Protein AF-C5F1T0-F1 (afdb_monomer_lite)

pLDDT: mean 82.19, std 17.61, range [38.78, 97.38]

Organism: NCBI:txid537972

Secondary structure (DSSP, 8-state):
----S---------EEEE-SSPPTT-EEEEEEE-TTS-EEEEEEE-BTTEEEE---SPP-

Radius of gyration: 14.76 Å; chains: 1; bounding box: 30×37×31 Å

Sequence (60 aa):
ERLQEDSRHSSDVNLHIKTQGYNNGEEVEVRLESSNNQVLIVRGIIQDNQAVITNIFKDT

Foldseek 3Di:
DDDDDDDPDDDKDKDKDAADPDDFQDKDWDWDADPVRDTQIDIFTDDPRMGIGIRSDDDD

Structure (mmCIF, N/CA/C/O backbone):
data_AF-C5F1T0-F1
#
_entry.id   AF-C5F1T0-F1
#
loop_
_atom_site.group_PDB
_atom_site.id
_atom_site.type_symbol
_atom_site.label_atom_id
_atom_site.label_alt_id
_atom_site.label_comp_id
_atom_site.label_asym_id
_atom_site.label_entity_id
_atom_site.label_seq_id
_atom_site.pdbx_PDB_ins_code
_atom_site.Cartn_x
_atom_site.Cartn_y
_atom_site.Cartn_z
_atom_site.occupancy
_atom_site.B_iso_or_equiv
_atom_site.auth_seq_id
_atom_site.auth_comp_id
_atom_site.auth_asym_id
_atom_site.auth_atom_id
_atom_site.pdbx_PDB_model_num
ATOM 1 N N . GLU A 1 1 ? 6.524 -27.808 8.469 1.00 38.78 1 GLU A N 1
ATOM 2 C CA . GLU A 1 1 ? 6.027 -28.372 7.197 1.00 38.78 1 GLU A CA 1
ATOM 3 C C . GLU A 1 1 ? 6.896 -27.877 6.054 1.00 38.78 1 GLU A C 1
ATOM 5 O O . GLU A 1 1 ? 7.372 -26.750 6.120 1.00 38.78 1 GLU A O 1
ATOM 10 N N . ARG A 1 2 ? 7.168 -28.727 5.060 1.00 46.84 2 ARG A N 1
ATOM 11 C CA . ARG A 1 2 ? 7.881 -28.353 3.832 1.00 46.84 2 ARG A CA 1
ATOM 12 C C . ARG A 1 2 ? 6.821 -28.072 2.771 1.00 46.84 2 ARG A C 1
ATOM 14 O O . ARG A 1 2 ? 6.060 -28.977 2.440 1.00 46.84 2 ARG A O 1
ATOM 21 N N . LEU A 1 3 ? 6.739 -26.828 2.309 1.00 46.69 3 LEU A N 1
ATOM 22 C CA . LEU A 1 3 ? 5.816 -26.430 1.247 1.00 46.69 3 LEU A CA 1
ATOM 23 C C . LEU A 1 3 ? 6.327 -26.985 -0.089 1.00 46.69 3 LEU A C 1
ATOM 25 O O . LEU A 1 3 ? 7.521 -26.917 -0.377 1.00 46.69 3 LEU A O 1
ATOM 29 N N . GLN A 1 4 ? 5.419 -27.628 -0.819 1.00 50.25 4 GLN A N 1
ATOM 30 C CA . GLN A 1 4 ? 5.689 -28.450 -1.996 1.00 50.25 4 GLN A CA 1
ATOM 31 C C . GLN A 1 4 ? 6.041 -27.624 -3.243 1.00 50.25 4 GLN A C 1
ATOM 33 O O . GLN A 1 4 ? 5.681 -26.457 -3.376 1.00 50.25 4 GLN A O 1
ATOM 38 N N . GLU A 1 5 ? 6.766 -28.296 -4.133 1.00 50.56 5 GLU A N 1
ATOM 39 C CA . GLU A 1 5 ? 7.586 -27.808 -5.241 1.00 50.56 5 GLU A CA 1
ATOM 40 C C . GLU A 1 5 ? 6.835 -27.492 -6.551 1.00 50.56 5 GLU A C 1
ATOM 42 O O . GLU A 1 5 ? 7.327 -27.875 -7.602 1.00 50.56 5 GLU A O 1
ATOM 47 N N . ASP A 1 6 ? 5.714 -26.763 -6.563 1.00 49.62 6 ASP A N 1
ATOM 48 C CA . ASP A 1 6 ? 5.079 -26.386 -7.847 1.00 49.62 6 ASP A CA 1
ATOM 49 C C . ASP A 1 6 ? 4.424 -24.991 -7.839 1.00 49.62 6 ASP A C 1
ATOM 51 O O . ASP A 1 6 ? 3.206 -24.844 -7.816 1.00 49.62 6 ASP A O 1
ATOM 55 N N . SER A 1 7 ? 5.254 -23.944 -7.906 1.00 46.84 7 SER A N 1
ATOM 56 C CA . SER A 1 7 ? 4.990 -22.745 -8.723 1.00 46.84 7 SER A CA 1
ATOM 57 C C . SER A 1 7 ? 6.285 -21.939 -8.874 1.00 46.84 7 SER A C 1
ATOM 59 O O . SER A 1 7 ? 6.799 -21.364 -7.917 1.00 46.84 7 SER A O 1
ATOM 61 N N . ARG A 1 8 ? 6.861 -21.938 -10.079 1.00 51.84 8 ARG A N 1
ATOM 62 C CA . ARG A 1 8 ? 8.084 -21.196 -10.427 1.00 51.84 8 ARG A CA 1
ATOM 63 C C . ARG A 1 8 ? 7.736 -19.797 -10.955 1.00 51.84 8 ARG A C 1
ATOM 65 O O . ARG A 1 8 ? 8.107 -19.474 -12.078 1.00 51.84 8 ARG A O 1
ATOM 72 N N . HIS A 1 9 ? 7.049 -18.988 -10.147 1.00 53.56 9 HIS A N 1
ATOM 73 C CA . HIS A 1 9 ? 6.999 -17.529 -10.316 1.00 53.56 9 HIS A CA 1
ATOM 74 C C . HIS A 1 9 ? 7.552 -16.843 -9.062 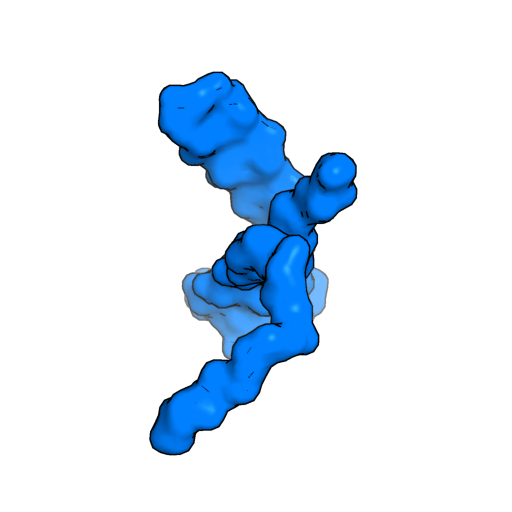1.00 53.56 9 HIS A C 1
ATOM 76 O O . HIS A 1 9 ? 7.342 -17.288 -7.935 1.00 53.56 9 HIS A O 1
ATOM 82 N N . SER A 1 10 ? 8.399 -15.845 -9.291 1.00 55.91 10 SER A N 1
ATOM 83 C CA . SER A 1 10 ? 9.314 -15.266 -8.317 1.00 55.91 10 SER A CA 1
ATOM 84 C C . SER A 1 10 ? 8.599 -14.369 -7.310 1.00 55.91 10 SER A C 1
ATOM 86 O O . SER A 1 10 ? 8.096 -13.320 -7.682 1.00 55.91 10 SER A O 1
ATOM 88 N N . SER A 1 11 ? 8.659 -14.755 -6.037 1.00 66.94 11 SER A N 1
ATOM 89 C CA . SER A 1 11 ? 8.589 -13.889 -4.851 1.00 66.94 11 SER A CA 1
ATOM 90 C C . SER A 1 11 ? 7.589 -12.724 -4.909 1.00 66.94 11 SER A C 1
ATOM 92 O O . SER A 1 11 ? 7.986 -11.577 -5.121 1.00 66.94 11 SER A O 1
ATOM 94 N N . ASP A 1 12 ? 6.317 -12.989 -4.605 1.00 72.12 12 ASP A N 1
ATOM 95 C CA . ASP A 1 12 ? 5.363 -11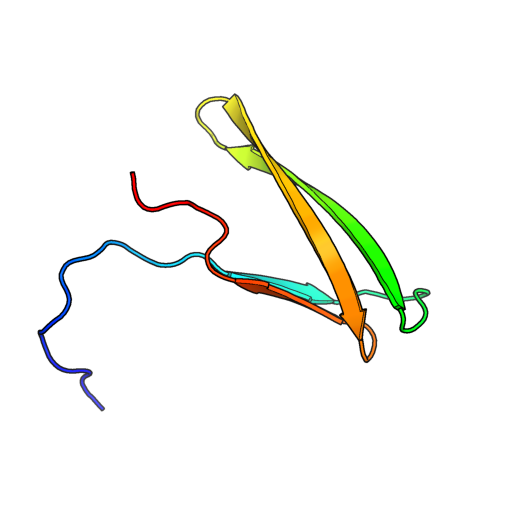.925 -4.278 1.00 72.12 12 ASP A CA 1
ATOM 96 C C . ASP A 1 12 ? 5.900 -11.064 -3.121 1.00 72.12 12 ASP A C 1
ATOM 98 O O . ASP A 1 12 ? 6.283 -11.576 -2.063 1.00 72.12 12 ASP A O 1
ATOM 102 N N . VAL A 1 13 ? 5.912 -9.741 -3.303 1.00 82.94 13 VAL A N 1
ATOM 103 C CA . VAL A 1 13 ? 6.246 -8.790 -2.235 1.00 82.94 13 VAL A CA 1
ATOM 104 C C . VAL A 1 13 ? 4.975 -8.111 -1.749 1.00 82.94 13 VAL A C 1
ATOM 106 O O . VAL A 1 13 ? 4.237 -7.499 -2.524 1.00 82.94 13 VAL A O 1
ATOM 109 N N . ASN A 1 14 ? 4.753 -8.191 -0.439 1.00 88.19 14 ASN A N 1
ATOM 110 C CA . ASN A 1 14 ? 3.618 -7.592 0.253 1.00 88.19 14 ASN A CA 1
ATOM 111 C C . ASN A 1 14 ? 4.116 -6.525 1.230 1.00 88.19 14 ASN A C 1
ATOM 113 O O . ASN A 1 14 ? 5.128 -6.720 1.906 1.00 88.19 14 ASN A O 1
ATOM 117 N N . LEU A 1 15 ? 3.389 -5.416 1.342 1.00 90.25 15 LEU A N 1
ATOM 118 C CA . LEU A 1 15 ? 3.667 -4.348 2.292 1.00 90.25 15 LEU A CA 1
ATOM 119 C C . LEU A 1 15 ? 2.611 -4.354 3.403 1.00 90.25 15 LEU A C 1
ATOM 121 O O . LEU A 1 15 ? 1.423 -4.170 3.141 1.00 90.25 15 LEU A O 1
ATOM 125 N N . HIS A 1 16 ? 3.054 -4.536 4.649 1.00 93.50 16 HIS A N 1
ATOM 126 C CA . HIS A 1 16 ? 2.222 -4.391 5.846 1.00 93.50 16 HIS A CA 1
ATOM 127 C C . HIS A 1 16 ? 2.635 -3.128 6.597 1.00 93.50 16 HIS A C 1
ATOM 129 O O . HIS A 1 16 ? 3.736 -3.041 7.139 1.00 93.50 16 HIS A O 1
ATOM 135 N N . ILE A 1 17 ? 1.744 -2.144 6.616 1.00 92.38 17 ILE A N 1
ATOM 136 C CA . ILE A 1 17 ? 1.954 -0.840 7.238 1.00 92.38 17 ILE A CA 1
ATOM 137 C C . ILE A 1 17 ? 1.144 -0.809 8.529 1.00 92.38 17 ILE A C 1
ATOM 139 O O . ILE A 1 17 ? -0.066 -1.022 8.504 1.00 92.38 17 ILE A O 1
ATOM 143 N N . LYS A 1 18 ? 1.804 -0.520 9.652 1.00 94.56 18 LYS A N 1
ATOM 144 C CA . LYS A 1 18 ? 1.144 -0.189 10.920 1.00 94.56 18 LYS A CA 1
ATOM 145 C C . LYS A 1 18 ? 1.190 1.320 11.100 1.00 94.56 18 LYS A C 1
ATOM 147 O O . LYS A 1 18 ? 2.271 1.903 11.043 1.00 94.56 18 LYS A O 1
ATOM 152 N N . THR A 1 19 ? 0.040 1.937 11.315 1.00 92.19 19 THR A N 1
ATOM 153 C CA . THR A 1 19 ? -0.092 3.385 11.475 1.00 92.19 19 THR A CA 1
ATOM 154 C C . THR A 1 19 ? -0.560 3.739 12.885 1.00 92.19 19 THR A C 1
ATOM 156 O O . THR A 1 19 ? -1.049 2.898 13.636 1.00 92.19 19 THR A O 1
ATOM 159 N N . GLN A 1 20 ? -0.355 4.993 13.282 1.00 93.56 20 GLN A N 1
ATOM 160 C CA . GLN A 1 20 ? -0.921 5.578 14.498 1.00 93.56 20 GLN A CA 1
ATOM 161 C C . GLN A 1 20 ? -1.455 6.966 14.154 1.00 93.56 20 GLN A C 1
ATOM 163 O O . GLN A 1 20 ? -0.832 7.680 13.370 1.00 93.56 20 GLN A O 1
ATOM 168 N N . GLY A 1 21 ? -2.597 7.341 14.733 1.00 92.44 21 GLY A N 1
ATOM 169 C CA . GLY A 1 21 ? -3.231 8.636 14.467 1.00 92.44 21 GLY A CA 1
ATOM 170 C C . GLY A 1 21 ? -3.995 8.718 13.141 1.00 92.44 21 GLY A C 1
ATOM 171 O O . GLY A 1 21 ? -4.372 9.817 12.754 1.00 92.44 21 GLY A O 1
ATOM 172 N N . TYR A 1 22 ? -4.226 7.581 12.477 1.00 94.00 22 TYR A N 1
ATOM 173 C CA . TYR A 1 22 ? -5.101 7.468 11.309 1.00 94.00 22 TYR A CA 1
ATOM 174 C C . TYR A 1 22 ? -6.436 6.842 11.713 1.00 94.00 22 TYR A C 1
ATOM 176 O O . TYR A 1 22 ? -6.497 5.984 12.592 1.00 94.00 22 TYR A O 1
ATOM 184 N N . ASN A 1 23 ? -7.493 7.249 11.031 1.00 96.50 23 ASN A N 1
ATOM 185 C CA . ASN A 1 23 ? -8.835 6.712 11.131 1.00 96.50 23 ASN A CA 1
ATOM 186 C C . ASN A 1 23 ? -9.072 5.663 10.044 1.00 96.50 23 ASN A C 1
ATOM 188 O O . ASN A 1 23 ? -8.454 5.670 8.976 1.00 96.50 23 ASN A O 1
ATOM 192 N N . ASN A 1 24 ? -10.030 4.775 10.299 1.00 96.81 24 ASN A N 1
ATOM 193 C CA . ASN A 1 24 ? -10.465 3.810 9.297 1.00 96.81 24 ASN A CA 1
ATOM 194 C C . ASN A 1 24 ? -11.035 4.537 8.069 1.00 96.81 24 ASN A C 1
ATOM 196 O O . ASN A 1 24 ? -11.848 5.452 8.198 1.00 96.81 24 ASN A O 1
ATOM 200 N N . GLY A 1 25 ? -10.623 4.098 6.880 1.00 96.75 25 GLY A N 1
ATOM 201 C CA . GLY A 1 25 ? -11.002 4.701 5.602 1.00 96.75 25 GLY A CA 1
ATOM 202 C C . GLY A 1 25 ? -10.053 5.791 5.095 1.00 96.75 25 GLY A C 1
ATOM 203 O O . GLY A 1 25 ? -10.185 6.184 3.939 1.00 96.75 25 GLY A O 1
ATOM 204 N N . GLU A 1 26 ? -9.088 6.252 5.899 1.00 97.25 26 GLU A N 1
ATOM 205 C CA . GLU A 1 26 ? -8.044 7.161 5.410 1.00 97.25 26 GLU A CA 1
ATOM 206 C C . GLU A 1 26 ? -7.063 6.435 4.476 1.00 97.25 26 GLU A C 1
ATOM 208 O O . GLU A 1 26 ? -6.821 5.235 4.616 1.00 97.25 26 GLU A O 1
ATOM 213 N N . GLU A 1 27 ? -6.501 7.161 3.507 1.00 95.94 27 GLU A N 1
ATOM 214 C CA . GLU A 1 27 ? -5.524 6.633 2.551 1.00 95.94 27 GLU A CA 1
ATOM 215 C C . GLU A 1 27 ? -4.098 6.970 3.001 1.00 95.94 27 GLU A C 1
ATOM 217 O O . GLU A 1 27 ? -3.803 8.101 3.389 1.00 95.94 27 GLU A O 1
ATOM 222 N N . VAL A 1 28 ? -3.200 5.990 2.912 1.00 93.94 28 VAL A N 1
ATOM 223 C CA . VAL A 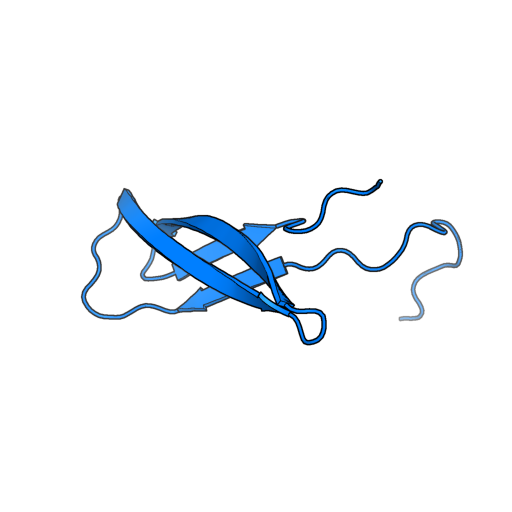1 28 ? -1.756 6.191 3.046 1.00 93.94 28 VAL A CA 1
ATOM 224 C C . VAL A 1 28 ? -1.083 5.952 1.696 1.00 93.94 28 VAL A C 1
ATOM 226 O O . VAL A 1 28 ? -1.247 4.894 1.088 1.00 93.94 28 VAL A O 1
ATOM 229 N N . GLU A 1 29 ? -0.312 6.934 1.227 1.00 94.75 29 GLU A N 1
ATOM 230 C CA . GLU A 1 29 ? 0.558 6.805 0.056 1.00 94.75 29 GLU A CA 1
ATOM 231 C C . GLU A 1 29 ? 1.990 6.508 0.512 1.00 94.75 29 GLU A C 1
ATOM 233 O O . GLU A 1 29 ? 2.533 7.177 1.392 1.00 94.75 29 GLU A O 1
ATOM 238 N N . VAL A 1 30 ? 2.613 5.501 -0.096 1.00 92.06 30 VAL A N 1
ATOM 239 C CA . VAL A 1 30 ? 3.995 5.112 0.184 1.00 92.06 30 VAL A CA 1
ATOM 240 C C . VAL A 1 30 ? 4.808 5.182 -1.099 1.00 92.06 30 VAL A C 1
ATOM 242 O O . VAL A 1 30 ? 4.484 4.535 -2.096 1.00 92.06 30 VAL A O 1
ATOM 245 N N . ARG A 1 31 ? 5.903 5.945 -1.046 1.00 94.12 31 ARG A N 1
ATOM 246 C CA . ARG A 1 31 ? 6.927 6.008 -2.091 1.00 94.12 31 ARG A CA 1
ATOM 247 C C . ARG A 1 31 ? 8.060 5.049 -1.737 1.00 94.12 31 ARG A C 1
ATOM 249 O O . ARG A 1 31 ? 8.788 5.280 -0.775 1.00 94.12 31 ARG A O 1
ATOM 256 N N . LEU A 1 32 ? 8.212 3.992 -2.523 1.00 89.56 32 LEU A N 1
ATOM 257 C CA . LEU A 1 32 ? 9.297 3.022 -2.420 1.00 89.56 32 LEU A CA 1
ATOM 258 C C . LEU A 1 32 ? 10.337 3.336 -3.495 1.00 89.56 32 LEU A C 1
ATOM 260 O O . LEU A 1 32 ? 9.999 3.446 -4.670 1.00 89.56 32 LEU A O 1
ATOM 264 N N . GLU A 1 33 ? 11.594 3.482 -3.092 1.00 91.75 33 GLU A N 1
ATOM 265 C CA . GLU A 1 33 ? 12.723 3.687 -3.999 1.00 91.75 33 GLU A CA 1
ATOM 266 C C . GLU A 1 33 ? 13.648 2.476 -3.907 1.00 91.75 33 GLU A C 1
ATOM 268 O O . GLU A 1 33 ? 14.100 2.105 -2.822 1.00 91.75 33 GLU A O 1
ATOM 273 N N . SER A 1 34 ? 13.882 1.816 -5.035 1.00 84.00 34 SER A N 1
ATOM 274 C CA . SER A 1 34 ? 14.772 0.663 -5.123 1.00 84.00 34 SER A CA 1
ATOM 275 C C . SER A 1 34 ? 16.221 1.094 -5.350 1.00 84.00 34 SER A C 1
ATOM 277 O O . SER A 1 34 ? 16.520 2.209 -5.778 1.00 84.00 34 SER A O 1
ATOM 279 N N . SER A 1 35 ? 17.153 0.170 -5.118 1.00 86.44 35 SER A N 1
ATOM 280 C CA . SER A 1 35 ? 18.593 0.402 -5.299 1.00 86.44 35 SER A CA 1
ATOM 281 C C . SER A 1 35 ? 19.009 0.719 -6.742 1.00 86.44 35 SER A C 1
ATOM 283 O O . SER A 1 35 ? 20.099 1.241 -6.950 1.00 86.44 35 SER A O 1
ATOM 285 N N . ASN A 1 36 ? 18.158 0.424 -7.730 1.00 90.00 36 ASN A N 1
ATOM 286 C CA . ASN A 1 36 ? 18.332 0.800 -9.138 1.00 90.00 36 ASN A CA 1
ATOM 287 C C . ASN A 1 36 ? 17.566 2.088 -9.514 1.00 90.00 36 ASN A C 1
ATOM 289 O O . ASN A 1 36 ? 17.290 2.307 -10.693 1.00 90.00 36 ASN A O 1
ATOM 293 N N . ASN A 1 37 ? 17.200 2.914 -8.525 1.00 88.81 37 ASN A N 1
ATOM 294 C CA . ASN A 1 37 ? 16.494 4.191 -8.678 1.00 88.81 37 ASN A CA 1
ATOM 295 C C . ASN A 1 37 ? 15.086 4.094 -9.294 1.00 88.81 37 ASN A C 1
ATOM 297 O O . ASN A 1 37 ? 14.531 5.108 -9.722 1.00 88.81 37 ASN A O 1
ATOM 301 N N . GLN A 1 38 ? 14.476 2.906 -9.339 1.00 87.12 38 GLN A N 1
ATOM 302 C CA . GLN A 1 38 ? 13.065 2.799 -9.699 1.00 87.12 38 GLN A CA 1
ATOM 303 C C . GLN A 1 38 ? 12.209 3.270 -8.523 1.00 87.12 38 GLN A C 1
ATOM 305 O O . GLN A 1 38 ? 12.493 2.986 -7.359 1.00 87.12 38 GLN A O 1
ATOM 310 N N . VAL A 1 39 ? 11.152 4.011 -8.840 1.00 90.75 39 VAL A N 1
ATOM 311 C CA . VAL A 1 39 ? 10.206 4.519 -7.850 1.00 90.75 39 VAL A CA 1
ATOM 312 C C . VAL A 1 39 ? 8.871 3.833 -8.070 1.00 90.75 39 VAL A C 1
ATOM 314 O O . VAL A 1 39 ? 8.302 3.905 -9.159 1.00 90.75 39 VAL A O 1
ATOM 317 N N . LEU A 1 40 ? 8.367 3.201 -7.018 1.00 88.94 40 LEU A N 1
ATOM 318 C CA . LEU A 1 40 ? 7.034 2.629 -6.967 1.00 88.94 40 LEU A CA 1
ATOM 319 C C . LEU A 1 40 ? 6.199 3.427 -5.966 1.00 88.94 40 LEU A C 1
ATOM 321 O O . LEU A 1 40 ? 6.611 3.635 -4.825 1.00 88.94 40 LEU A O 1
ATOM 325 N N . ILE A 1 41 ? 5.024 3.872 -6.401 1.00 92.12 41 ILE A N 1
ATOM 326 C CA . ILE A 1 41 ? 4.049 4.537 -5.539 1.00 92.12 41 ILE A CA 1
ATOM 327 C C . ILE A 1 41 ? 2.901 3.561 -5.322 1.00 92.12 41 ILE A C 1
ATOM 329 O O . ILE A 1 41 ? 2.265 3.127 -6.283 1.00 92.12 41 ILE A O 1
ATOM 333 N N . VAL A 1 42 ? 2.649 3.218 -4.063 1.00 91.62 42 VAL A N 1
ATOM 334 C CA . VAL A 1 42 ? 1.528 2.363 -3.660 1.00 91.62 42 VAL A CA 1
ATOM 335 C C . VAL A 1 42 ? 0.624 3.107 -2.692 1.00 91.62 42 VAL A C 1
ATOM 337 O O . VAL A 1 42 ? 1.080 3.961 -1.932 1.00 91.62 42 VAL A O 1
ATOM 340 N N . ARG A 1 43 ? -0.666 2.775 -2.719 1.00 94.12 43 ARG A N 1
ATOM 341 C CA . ARG A 1 43 ? -1.682 3.358 -1.842 1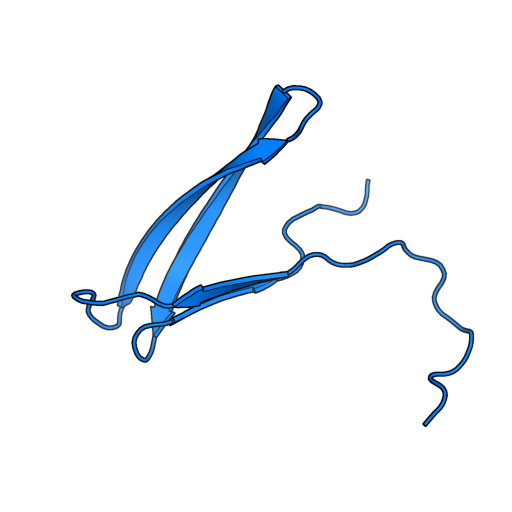.00 94.12 43 ARG A CA 1
ATOM 342 C C . ARG A 1 43 ? -2.424 2.256 -1.112 1.00 94.12 43 ARG A C 1
ATOM 344 O O . ARG A 1 43 ? -2.734 1.223 -1.705 1.00 94.12 43 ARG A O 1
ATOM 351 N N . GLY A 1 44 ? -2.680 2.474 0.170 1.00 93.69 44 GLY A N 1
ATOM 352 C CA . GLY A 1 44 ? -3.416 1.551 1.021 1.00 93.69 44 GLY A CA 1
ATOM 353 C C . GLY A 1 44 ? -4.475 2.289 1.823 1.00 93.69 44 GLY A C 1
ATOM 354 O O . GLY A 1 44 ? -4.253 3.413 2.263 1.00 93.69 44 GLY A O 1
ATOM 355 N N . ILE A 1 45 ? -5.619 1.644 2.027 1.00 97.12 45 ILE A N 1
ATOM 356 C CA . ILE A 1 45 ? -6.666 2.159 2.908 1.00 97.12 45 ILE A CA 1
ATOM 357 C C . ILE A 1 45 ? -6.420 1.631 4.315 1.00 97.12 45 ILE A C 1
ATOM 359 O O . ILE A 1 45 ? -6.218 0.430 4.505 1.00 97.12 45 ILE A O 1
ATOM 363 N N . ILE A 1 46 ? -6.453 2.530 5.295 1.00 97.38 46 ILE A N 1
ATOM 364 C CA . ILE A 1 46 ? -6.303 2.187 6.701 1.00 97.38 46 ILE A CA 1
ATOM 365 C C . ILE A 1 46 ? -7.565 1.485 7.196 1.00 97.38 46 ILE A C 1
ATOM 367 O O . ILE A 1 46 ? -8.678 1.995 7.060 1.00 97.38 46 ILE A O 1
ATOM 371 N N . GLN A 1 47 ? -7.372 0.320 7.801 1.00 96.75 47 GLN A N 1
ATOM 372 C CA . GLN A 1 47 ? -8.362 -0.432 8.558 1.00 96.75 47 GLN A CA 1
ATOM 373 C C . GLN A 1 47 ? -7.687 -0.959 9.823 1.00 96.75 47 GLN A C 1
ATOM 375 O O . GLN A 1 47 ? -6.616 -1.558 9.756 1.00 96.75 47 GLN A O 1
ATOM 380 N N . ASP A 1 48 ? -8.283 -0.694 10.982 1.00 95.62 48 ASP A N 1
ATOM 381 C CA . ASP A 1 48 ? -7.776 -1.120 12.290 1.00 95.62 48 ASP A CA 1
ATOM 382 C C . ASP A 1 48 ? -6.298 -0.744 12.497 1.00 95.62 48 ASP A C 1
ATOM 384 O O . ASP A 1 48 ? -5.462 -1.565 12.893 1.00 95.62 48 ASP A O 1
ATOM 388 N N . ASN A 1 49 ? -5.983 0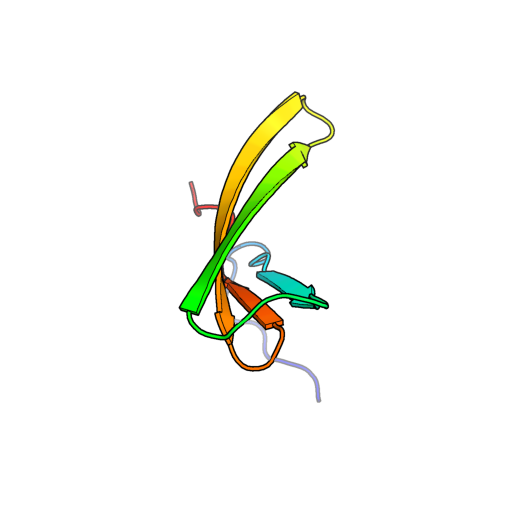.525 12.194 1.00 95.50 49 ASN A N 1
ATOM 389 C CA . ASN A 1 49 ? -4.640 1.121 12.247 1.00 95.50 49 ASN A CA 1
ATOM 390 C C . ASN A 1 49 ? -3.599 0.442 11.339 1.00 95.50 49 ASN A C 1
ATOM 392 O O . ASN A 1 49 ? -2.396 0.471 11.620 1.00 95.50 49 ASN A O 1
ATOM 396 N N . GLN A 1 50 ? -4.039 -0.233 10.278 1.00 96.81 50 GLN A N 1
ATOM 397 C CA . GLN A 1 50 ? -3.164 -1.000 9.400 1.00 96.81 50 GLN A CA 1
ATOM 398 C C . GLN A 1 50 ? -3.561 -0.845 7.932 1.00 96.81 50 GLN A C 1
ATOM 400 O O . GLN A 1 50 ? -4.727 -0.659 7.608 1.00 96.81 50 GLN A O 1
ATOM 405 N N . ALA A 1 51 ? -2.587 -0.968 7.035 1.00 95.88 51 ALA A N 1
ATOM 406 C CA . ALA A 1 51 ? -2.822 -1.171 5.610 1.00 95.88 51 ALA A CA 1
ATOM 407 C C . ALA A 1 51 ? -1.999 -2.365 5.126 1.00 95.88 51 ALA A C 1
ATOM 409 O O . ALA A 1 51 ? -0.826 -2.512 5.478 1.00 95.88 51 ALA A O 1
ATOM 410 N N . VAL A 1 52 ? -2.624 -3.214 4.314 1.00 92.56 52 VAL A N 1
ATOM 411 C CA . VAL A 1 52 ? -1.977 -4.357 3.666 1.00 92.56 52 VAL A CA 1
ATOM 412 C C . VAL A 1 52 ? -2.105 -4.172 2.162 1.00 92.56 52 VAL A C 1
ATOM 414 O O . VAL A 1 52 ? -3.213 -4.068 1.643 1.00 92.56 52 VAL A O 1
ATOM 417 N N . ILE A 1 53 ? -0.968 -4.113 1.473 1.00 90.06 53 ILE A N 1
ATOM 418 C CA . ILE A 1 53 ? -0.891 -3.965 0.018 1.00 90.06 53 ILE A CA 1
ATOM 419 C C . ILE A 1 53 ? -0.146 -5.185 -0.513 1.00 90.06 53 ILE A C 1
ATOM 421 O O . ILE A 1 53 ? 1.016 -5.398 -0.165 1.00 90.06 53 ILE A O 1
ATOM 425 N N . THR A 1 54 ? -0.816 -6.012 -1.310 1.00 87.69 54 THR A N 1
ATOM 426 C CA . THR A 1 54 ? -0.250 -7.271 -1.804 1.00 87.69 54 THR A CA 1
ATOM 427 C C . THR A 1 54 ? 0.255 -7.152 -3.231 1.00 87.69 54 THR A C 1
ATOM 429 O O . THR A 1 54 ? -0.274 -6.353 -4.004 1.00 87.69 54 THR A O 1
ATOM 432 N N . ASN A 1 55 ? 1.232 -7.987 -3.584 1.00 83.00 55 ASN A N 1
ATOM 433 C CA . ASN A 1 55 ? 1.747 -8.151 -4.946 1.00 83.00 55 ASN A CA 1
ATOM 434 C C . ASN A 1 55 ? 2.140 -6.806 -5.580 1.00 83.00 55 ASN A C 1
ATOM 436 O O . ASN A 1 55 ? 1.690 -6.442 -6.667 1.00 83.00 55 ASN A O 1
ATOM 440 N N . ILE A 1 56 ? 2.952 -6.025 -4.860 1.00 83.00 56 ILE A N 1
ATOM 441 C CA . ILE A 1 56 ? 3.279 -4.641 -5.245 1.00 83.00 56 ILE A CA 1
ATOM 442 C C . ILE A 1 56 ? 4.168 -4.552 -6.495 1.00 83.00 56 ILE A C 1
ATOM 444 O O . ILE A 1 56 ? 4.277 -3.487 -7.101 1.00 83.00 56 ILE A O 1
ATOM 448 N N . PHE A 1 57 ? 4.777 -5.663 -6.906 1.00 79.06 57 PHE A N 1
ATOM 449 C CA . PHE A 1 57 ? 5.467 -5.791 -8.182 1.00 79.06 57 PHE A CA 1
ATOM 450 C C . PHE A 1 57 ? 4.581 -6.578 -9.145 1.00 79.06 57 PHE A C 1
ATOM 452 O O . PHE A 1 57 ? 4.076 -7.642 -8.799 1.00 79.06 57 PHE A O 1
ATOM 459 N N . LYS A 1 58 ? 4.388 -6.057 -10.359 1.00 63.81 58 LYS A N 1
ATOM 460 C CA . LYS A 1 58 ? 3.790 -6.845 -11.440 1.00 63.81 58 LYS A CA 1
ATOM 461 C C . LYS A 1 58 ? 4.796 -7.898 -11.891 1.00 63.81 58 LYS A C 1
ATOM 463 O O . LYS A 1 58 ? 5.930 -7.531 -12.195 1.00 63.81 58 LYS A O 1
ATOM 468 N N . ASP A 1 59 ? 4.350 -9.146 -12.023 1.00 57.66 59 ASP A N 1
ATOM 469 C CA . ASP A 1 59 ? 4.990 -10.088 -12.939 1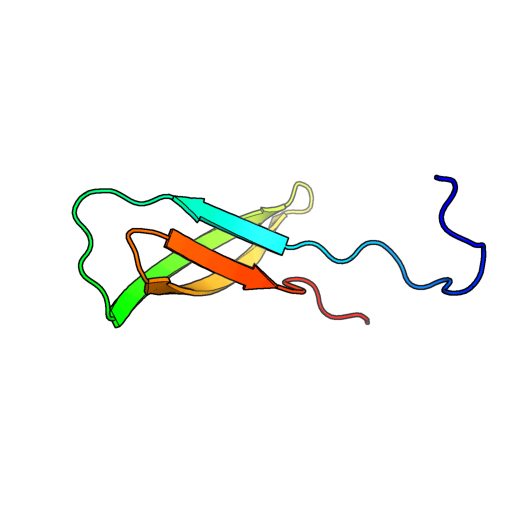.00 57.66 59 ASP A CA 1
ATOM 470 C C . ASP A 1 59 ? 5.029 -9.429 -14.327 1.00 57.66 59 ASP A C 1
ATOM 472 O O . ASP A 1 59 ? 3.993 -9.045 -14.883 1.00 57.66 59 ASP A O 1
ATOM 476 N N . THR A 1 60 ? 6.239 -9.203 -14.829 1.00 48.66 60 THR A N 1
ATOM 477 C CA . THR A 1 60 ? 6.504 -8.786 -16.213 1.00 48.66 60 THR A CA 1
ATOM 478 C C . THR A 1 60 ? 6.519 -9.976 -17.145 1.00 48.66 60 THR A C 1
ATOM 480 O O . THR A 1 60 ? 7.170 -10.979 -16.775 1.00 48.66 60 THR A O 1
#